Protein AF-A0A2D4J2W5-F1 (afdb_monomer_lite)

pLDDT: mean 88.69, std 12.74, range [52.25, 98.62]

InterPro domains:
  IPR011990 Tetratricopeptide-like helical domain superfamily [G3DSA:1.25.40.10] (3-54)
  IPR011990 Tetratricopeptide-like helical domain superfamily [SSF48452] (9-50)
  IPR019734 Tetratricopeptide repeat [PS50005] (18-51)
  IPR019734 Tetratricopeptide repeat [SM00028] (18-51)
  IPR041312 CHIP, N-terminal tetratricopeptide repeat domain [PF18391] (66-117)

Sequence (124 aa):
RWAVAAGKGARGLGGQSVKAHFVLGQCQREMENYDEAIANLQRAHNLAKEQRLNFGDDIPSALRIAKKKRWNNIEEKRINQENELHAYLTKLIMAEKERELDECQRAQEQENLDENRSRAQLAN

Structure (mmCIF, N/CA/C/O backbone):
data_AF-A0A2D4J2W5-F1
#
_entry.id   AF-A0A2D4J2W5-F1
#
loop_
_atom_site.group_PDB
_atom_site.id
_atom_site.type_symbol
_atom_site.label_atom_id
_atom_site.label_alt_id
_atom_site.label_comp_id
_atom_site.label_asym_id
_atom_site.label_entity_id
_atom_site.label_seq_id
_atom_site.pdbx_PDB_ins_code
_atom_site.Cartn_x
_atom_site.Cartn_y
_atom_site.Cartn_z
_atom_site.occupancy
_atom_site.B_iso_or_equiv
_atom_site.auth_seq_id
_atom_site.auth_comp_id
_atom_site.auth_asym_id
_atom_site.auth_atom_id
_atom_site.pdbx_PDB_model_num
ATOM 1 N N . ARG A 1 1 ? -5.470 6.546 -20.342 1.00 53.16 1 ARG A N 1
ATOM 2 C CA . ARG A 1 1 ? -5.811 5.973 -21.677 1.00 53.16 1 ARG A CA 1
ATOM 3 C C . ARG A 1 1 ? -4.591 5.736 -22.588 1.00 53.16 1 ARG A C 1
ATOM 5 O O . ARG A 1 1 ? -4.664 4.822 -23.396 1.00 53.16 1 ARG A O 1
ATOM 12 N N . TRP A 1 2 ? -3.470 6.456 -22.443 1.00 55.12 2 TRP A N 1
ATOM 13 C CA . TRP A 1 2 ? -2.253 6.233 -23.247 1.00 55.12 2 TRP A CA 1
ATOM 14 C C . TRP A 1 2 ? -1.465 4.964 -22.853 1.00 55.12 2 TRP A C 1
ATOM 16 O O . TRP A 1 2 ? -1.010 4.228 -23.725 1.00 55.12 2 TRP A O 1
ATOM 26 N N . ALA A 1 3 ? -1.398 4.649 -21.555 1.00 57.69 3 ALA A N 1
ATOM 27 C CA . ALA A 1 3 ? -0.648 3.506 -21.028 1.00 57.69 3 ALA A CA 1
ATOM 28 C C . ALA A 1 3 ? -1.151 2.136 -21.537 1.00 57.69 3 ALA A C 1
ATOM 30 O O . ALA A 1 3 ? -0.375 1.252 -21.891 1.00 57.69 3 ALA A O 1
ATOM 31 N N . VAL A 1 4 ? -2.471 1.953 -21.649 1.00 60.44 4 VAL A N 1
ATOM 32 C CA . VAL A 1 4 ? -3.061 0.696 -22.153 1.00 60.44 4 VAL A CA 1
ATOM 33 C C . VAL A 1 4 ? -2.729 0.476 -23.633 1.00 60.44 4 VAL A C 1
ATOM 35 O O . VAL A 1 4 ? -2.401 -0.641 -24.034 1.00 60.44 4 VAL A O 1
ATOM 38 N N . ALA A 1 5 ? -2.794 1.533 -24.447 1.00 60.06 5 ALA A N 1
ATOM 39 C CA . ALA A 1 5 ? -2.484 1.462 -25.873 1.00 60.06 5 ALA A CA 1
ATOM 40 C C . ALA A 1 5 ? -0.987 1.191 -26.107 1.00 60.06 5 ALA A C 1
ATOM 42 O O . ALA A 1 5 ? -0.630 0.296 -26.874 1.00 60.06 5 ALA A O 1
ATOM 43 N N . ALA A 1 6 ? -0.117 1.885 -25.368 1.00 60.16 6 ALA A N 1
ATOM 44 C CA . ALA A 1 6 ? 1.329 1.705 -25.441 1.00 60.16 6 ALA A CA 1
ATOM 45 C C . ALA A 1 6 ? 1.771 0.301 -24.979 1.00 60.16 6 ALA A C 1
ATOM 47 O O . ALA A 1 6 ? 2.588 -0.337 -25.641 1.00 60.16 6 ALA A O 1
ATOM 48 N N . GLY A 1 7 ? 1.172 -0.239 -23.911 1.00 60.47 7 GLY A N 1
ATOM 49 C CA . GLY A 1 7 ? 1.457 -1.594 -23.427 1.00 60.47 7 GLY A CA 1
ATOM 50 C C . GLY A 1 7 ? 0.961 -2.726 -24.343 1.00 60.47 7 GLY A C 1
ATOM 51 O O . GLY A 1 7 ? 1.487 -3.841 -24.291 1.00 60.47 7 GLY A O 1
ATOM 52 N N . LYS A 1 8 ? -0.051 -2.483 -25.189 1.00 60.88 8 LYS A N 1
ATOM 53 C CA . LYS A 1 8 ? -0.460 -3.429 -26.246 1.00 60.88 8 LYS A CA 1
ATOM 54 C C . LYS A 1 8 ? 0.500 -3.379 -27.439 1.00 60.88 8 LYS A C 1
ATOM 56 O O . LYS A 1 8 ? 0.920 -4.434 -27.901 1.00 60.88 8 LYS A O 1
ATOM 61 N N . GLY A 1 9 ? 0.917 -2.182 -27.861 1.00 59.72 9 GLY A N 1
ATOM 62 C CA . GLY A 1 9 ? 1.923 -2.008 -28.916 1.00 59.72 9 GLY A CA 1
ATOM 63 C C . GLY A 1 9 ? 3.290 -2.595 -28.547 1.00 59.72 9 GLY A C 1
ATOM 64 O O . GLY A 1 9 ? 3.902 -3.286 -29.353 1.00 59.72 9 GLY A O 1
ATOM 65 N N . ALA A 1 10 ? 3.735 -2.414 -27.299 1.00 58.88 10 ALA A N 1
ATOM 66 C CA . ALA A 1 10 ? 5.011 -2.938 -26.808 1.00 58.88 10 ALA A CA 1
ATOM 67 C C . ALA A 1 10 ? 5.102 -4.474 -26.859 1.00 58.88 10 ALA A C 1
ATOM 69 O O . ALA A 1 10 ? 6.138 -5.013 -27.238 1.00 58.88 10 ALA A O 1
ATOM 70 N N . ARG A 1 11 ? 4.013 -5.191 -26.545 1.00 59.56 11 ARG A N 1
ATOM 71 C CA . ARG A 1 11 ? 3.966 -6.663 -26.642 1.00 59.56 11 ARG A CA 1
ATOM 72 C C . ARG A 1 11 ? 4.109 -7.180 -28.076 1.00 59.56 11 ARG A C 1
ATOM 74 O O . ARG A 1 11 ? 4.611 -8.282 -28.261 1.00 59.56 11 ARG A O 1
ATOM 81 N N . GLY A 1 12 ? 3.703 -6.388 -29.070 1.00 55.03 12 GLY A N 1
ATOM 82 C CA . GLY A 1 12 ? 3.818 -6.736 -30.489 1.00 55.03 12 GLY A CA 1
ATOM 83 C C . GLY A 1 12 ? 5.210 -6.515 -31.093 1.00 55.03 12 GLY A C 1
ATOM 84 O O . GLY A 1 12 ? 5.494 -7.060 -32.152 1.00 55.03 12 GLY A O 1
ATOM 85 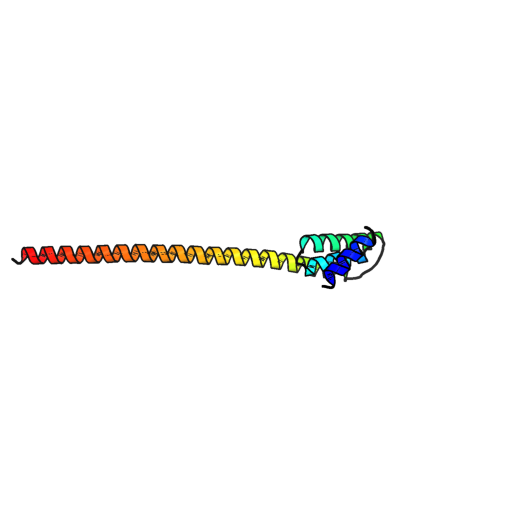N N . LEU A 1 13 ? 6.095 -5.758 -30.432 1.00 56.88 13 LEU A N 1
ATOM 86 C CA . LEU A 1 13 ? 7.403 -5.344 -30.972 1.00 56.88 13 LEU A CA 1
ATOM 87 C C . LEU A 1 13 ? 8.555 -6.334 -30.689 1.00 56.88 13 LEU A C 1
ATOM 89 O O . LEU A 1 13 ? 9.718 -6.018 -30.930 1.00 56.88 13 LEU A O 1
ATOM 93 N N . GLY A 1 14 ? 8.243 -7.544 -30.215 1.00 55.25 14 GLY A N 1
ATOM 94 C CA . GLY A 1 14 ? 9.215 -8.615 -29.978 1.00 55.25 14 GLY A CA 1
ATOM 95 C C . GLY A 1 14 ? 9.843 -8.602 -28.578 1.00 55.25 14 GLY A C 1
ATOM 96 O O . GLY A 1 14 ? 10.084 -7.559 -27.970 1.00 55.25 14 GLY A O 1
ATOM 97 N N . GLY A 1 15 ? 10.134 -9.798 -28.052 1.00 68.31 15 GLY A N 1
ATOM 98 C CA . GLY A 1 15 ? 10.546 -10.018 -26.657 1.00 68.31 15 GLY A CA 1
ATOM 99 C C . GLY A 1 15 ? 11.916 -9.458 -26.243 1.00 68.31 15 GLY A C 1
ATOM 100 O O . GLY A 1 15 ? 12.239 -9.517 -25.055 1.00 68.31 15 GLY A O 1
ATOM 101 N N . GLN A 1 16 ? 12.698 -8.910 -27.180 1.00 75.00 16 GLN A N 1
ATOM 102 C CA . GLN A 1 16 ? 14.060 -8.401 -26.955 1.00 75.00 16 GLN A CA 1
ATOM 103 C C . GLN A 1 16 ? 14.176 -6.866 -27.017 1.00 75.00 16 GLN A C 1
ATOM 105 O O . GLN A 1 16 ? 15.262 -6.325 -26.835 1.00 75.00 16 GLN A O 1
ATOM 110 N N . SER A 1 17 ? 13.090 -6.124 -27.253 1.00 87.38 17 SER A N 1
ATOM 111 C CA . SER A 1 17 ? 13.171 -4.659 -27.325 1.00 87.38 17 SER A CA 1
ATOM 112 C C . SER A 1 17 ? 13.238 -4.020 -25.931 1.00 87.38 17 SER A C 1
ATOM 114 O O . SER A 1 17 ? 12.281 -4.093 -25.158 1.00 87.38 17 SER A O 1
ATOM 116 N N . VAL A 1 18 ? 14.346 -3.332 -25.622 1.00 88.62 18 VAL A N 1
ATOM 117 C CA . VAL A 1 18 ? 14.522 -2.581 -24.360 1.00 88.62 18 VAL A CA 1
ATOM 118 C C . VAL A 1 18 ? 13.408 -1.551 -24.169 1.00 88.62 18 VAL A C 1
ATOM 120 O O . VAL A 1 18 ? 12.796 -1.470 -23.105 1.00 88.62 18 VAL A O 1
ATOM 123 N N . LYS A 1 19 ? 13.105 -0.787 -25.226 1.00 88.75 19 LYS A N 1
ATOM 124 C CA . LYS A 1 19 ? 12.095 0.277 -25.199 1.00 88.75 19 LYS A CA 1
ATOM 125 C C . LYS A 1 19 ? 10.691 -0.281 -24.970 1.00 88.75 19 LYS A C 1
ATOM 127 O O . LYS A 1 19 ? 9.906 0.345 -24.264 1.00 88.75 19 LYS A O 1
ATOM 132 N N . ALA A 1 20 ? 10.384 -1.457 -25.522 1.00 89.50 20 ALA A N 1
ATOM 133 C CA . ALA A 1 20 ? 9.100 -2.113 -25.301 1.00 89.50 20 ALA A CA 1
ATOM 134 C C . ALA A 1 20 ? 8.904 -2.479 -23.822 1.00 89.50 20 ALA A C 1
ATOM 136 O O . ALA A 1 20 ? 7.893 -2.100 -23.231 1.00 89.50 20 ALA A O 1
ATOM 137 N N . HIS A 1 21 ? 9.890 -3.141 -23.207 1.00 90.31 21 HIS A N 1
ATOM 138 C CA . HIS A 1 21 ? 9.838 -3.507 -21.785 1.00 90.31 21 HIS A CA 1
ATOM 139 C C . HIS A 1 21 ? 9.817 -2.283 -20.868 1.00 90.31 21 HIS A C 1
ATOM 141 O O . HIS A 1 21 ? 9.064 -2.258 -19.896 1.00 90.31 21 HIS A O 1
ATOM 147 N N . PHE A 1 22 ? 10.571 -1.233 -21.205 1.00 92.12 22 PHE A N 1
ATOM 148 C CA . PHE A 1 22 ? 10.559 0.017 -20.448 1.00 92.12 22 PHE A CA 1
ATOM 149 C C . PHE A 1 22 ? 9.183 0.692 -20.479 1.00 92.12 22 PHE A C 1
ATOM 151 O O . PHE A 1 22 ? 8.619 1.000 -19.431 1.00 92.12 22 PHE A O 1
ATOM 158 N N . VAL A 1 23 ? 8.603 0.872 -21.670 1.00 91.19 23 VAL A N 1
ATOM 159 C CA . VAL A 1 23 ? 7.274 1.482 -21.819 1.00 91.19 23 VAL A CA 1
ATOM 160 C C . VAL A 1 23 ? 6.208 0.631 -21.133 1.00 91.19 23 VAL A C 1
ATOM 162 O O . VAL A 1 23 ? 5.366 1.178 -20.426 1.00 91.19 23 VAL A O 1
ATOM 165 N N . LEU A 1 24 ? 6.261 -0.696 -21.275 1.00 91.25 24 LEU A N 1
ATOM 166 C CA . LEU A 1 24 ? 5.331 -1.601 -20.601 1.00 91.25 24 LEU A CA 1
ATOM 167 C C . LEU A 1 24 ? 5.418 -1.475 -19.073 1.00 91.25 24 LEU A C 1
ATOM 169 O O . LEU A 1 24 ? 4.381 -1.351 -18.423 1.00 91.25 24 LEU A O 1
ATOM 173 N N . GLY A 1 25 ? 6.632 -1.431 -18.516 1.00 93.00 25 GLY A N 1
ATOM 174 C CA . GLY A 1 25 ? 6.849 -1.233 -17.084 1.00 93.00 25 GLY A CA 1
ATOM 175 C C . GLY A 1 25 ? 6.318 0.114 -16.585 1.00 93.00 25 GLY A C 1
ATOM 176 O O . GLY A 1 25 ? 5.670 0.178 -15.542 1.00 93.00 25 GLY A O 1
ATOM 177 N N . GLN A 1 26 ? 6.491 1.184 -17.365 1.00 92.75 26 GLN A N 1
ATOM 178 C CA . GLN A 1 26 ? 5.918 2.495 -17.039 1.00 92.75 26 GL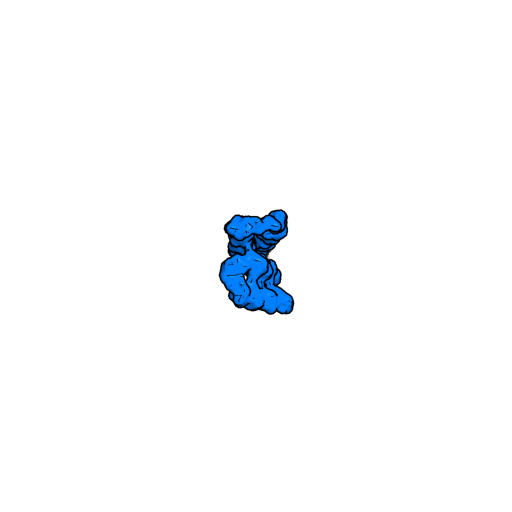N A CA 1
ATOM 179 C C . GLN A 1 26 ? 4.386 2.483 -17.064 1.00 92.75 26 GLN A C 1
ATOM 181 O O . GLN A 1 26 ? 3.756 3.047 -16.171 1.00 92.75 26 GLN A O 1
ATOM 186 N N . CYS A 1 27 ? 3.788 1.785 -18.031 1.00 92.31 27 CYS A N 1
ATOM 187 C CA . CYS A 1 27 ? 2.339 1.627 -18.119 1.00 92.31 27 CYS A CA 1
ATOM 188 C C . CYS A 1 27 ? 1.780 0.834 -16.930 1.00 92.31 27 CYS A C 1
ATOM 190 O O . CYS A 1 27 ? 0.766 1.220 -16.358 1.00 92.31 27 CYS A O 1
ATOM 192 N N . GLN A 1 28 ? 2.441 -0.258 -16.541 1.00 91.50 28 GLN A N 1
ATOM 193 C CA . GLN A 1 28 ? 2.039 -1.076 -15.392 1.00 91.50 28 GLN A CA 1
ATOM 194 C C . GLN A 1 28 ? 2.177 -0.315 -14.073 1.00 91.50 28 GLN A C 1
ATOM 196 O O . GLN A 1 28 ? 1.291 -0.401 -13.231 1.00 91.50 28 GLN A O 1
ATOM 201 N N . ARG A 1 29 ? 3.227 0.502 -13.924 1.00 92.25 29 ARG A N 1
ATOM 202 C CA . ARG A 1 29 ? 3.407 1.384 -12.763 1.00 92.25 29 ARG A CA 1
ATOM 203 C C . ARG A 1 29 ? 2.254 2.380 -12.616 1.00 92.25 29 ARG A C 1
ATOM 205 O O . ARG A 1 29 ? 1.886 2.717 -11.496 1.00 92.25 29 ARG A O 1
ATOM 212 N N . GLU A 1 30 ? 1.710 2.873 -13.726 1.00 91.25 30 GLU A N 1
ATOM 213 C CA . GLU A 1 30 ? 0.543 3.769 -13.729 1.00 91.25 30 GLU A CA 1
ATOM 214 C C . GLU A 1 30 ? -0.781 3.057 -13.489 1.00 91.25 30 GLU A C 1
ATOM 216 O O . GLU A 1 30 ? -1.714 3.674 -12.994 1.00 91.25 30 GLU A O 1
ATOM 221 N N . MET A 1 31 ? -0.853 1.767 -13.807 1.00 91.62 31 MET A N 1
ATOM 222 C CA . MET A 1 31 ? -1.970 0.898 -13.430 1.00 91.62 31 MET A CA 1
ATOM 223 C C . MET A 1 31 ? -1.831 0.356 -12.001 1.00 91.62 31 MET A C 1
ATOM 225 O O . MET A 1 31 ? -2.601 -0.513 -11.622 1.00 91.62 31 MET A O 1
ATOM 229 N N . GLU A 1 32 ? -0.835 0.828 -11.241 1.00 91.81 32 GLU A N 1
ATOM 230 C CA . GLU A 1 32 ? -0.517 0.387 -9.873 1.00 91.81 32 GLU A CA 1
ATOM 231 C C . GLU A 1 32 ? -0.146 -1.101 -9.742 1.00 91.81 32 GLU A C 1
ATOM 233 O O . GLU A 1 32 ? -0.017 -1.639 -8.644 1.00 91.81 32 GLU A O 1
ATOM 238 N N . ASN A 1 33 ? 0.149 -1.748 -10.869 1.00 93.56 33 ASN A N 1
ATOM 239 C CA . ASN A 1 33 ? 0.654 -3.114 -10.947 1.00 93.56 33 ASN A CA 1
ATOM 240 C C . ASN A 1 33 ? 2.175 -3.098 -10.755 1.00 93.56 33 ASN A C 1
ATOM 242 O O . ASN A 1 33 ? 2.959 -3.225 -11.702 1.00 93.56 33 ASN A O 1
ATOM 246 N N . TYR A 1 34 ? 2.603 -2.813 -9.523 1.00 94.12 34 TYR A N 1
ATOM 247 C CA . TYR A 1 34 ? 4.003 -2.511 -9.225 1.00 94.12 34 TYR A CA 1
ATOM 248 C C . TYR A 1 34 ? 4.943 -3.713 -9.374 1.00 94.12 34 TYR A C 1
ATOM 250 O O . TYR A 1 34 ? 6.098 -3.520 -9.754 1.00 94.12 34 TYR A O 1
ATOM 258 N N . ASP A 1 35 ? 4.476 -4.932 -9.102 1.00 93.38 35 ASP A N 1
ATOM 259 C CA . ASP A 1 35 ? 5.293 -6.144 -9.219 1.00 93.38 35 ASP A CA 1
ATOM 260 C C . ASP A 1 35 ? 5.646 -6.432 -10.683 1.00 93.38 35 ASP A C 1
ATOM 262 O O . ASP A 1 35 ? 6.827 -6.564 -11.028 1.00 93.38 35 ASP A O 1
ATOM 266 N N . GLU A 1 36 ? 4.654 -6.421 -11.579 1.00 92.50 36 GLU A N 1
ATOM 267 C CA . GLU A 1 36 ? 4.896 -6.585 -13.011 1.00 92.50 36 GLU A CA 1
ATOM 268 C C . GLU A 1 36 ? 5.693 -5.412 -13.585 1.00 92.50 36 GLU A C 1
ATOM 270 O O . GLU A 1 36 ? 6.563 -5.622 -14.436 1.00 92.50 36 GLU A O 1
ATOM 275 N N . ALA A 1 37 ? 5.449 -4.188 -13.103 1.00 94.19 37 ALA A N 1
ATOM 276 C CA . ALA A 1 37 ? 6.208 -3.015 -13.522 1.00 94.19 37 ALA A CA 1
ATOM 277 C C . ALA A 1 37 ? 7.704 -3.170 -13.222 1.00 94.19 37 ALA A C 1
ATOM 279 O O . ALA A 1 37 ? 8.541 -2.936 -14.096 1.00 94.19 37 ALA A O 1
ATOM 280 N N . ILE A 1 38 ? 8.052 -3.594 -12.003 1.00 95.69 38 ILE A N 1
ATOM 281 C CA . ILE A 1 38 ? 9.444 -3.820 -11.598 1.00 95.69 38 ILE A CA 1
ATOM 282 C C . ILE A 1 38 ? 10.068 -4.934 -12.441 1.00 95.69 38 ILE A C 1
ATOM 284 O O . ILE A 1 38 ? 11.181 -4.748 -12.934 1.00 95.69 38 ILE A O 1
ATOM 288 N N . ALA A 1 39 ? 9.357 -6.043 -12.665 1.00 95.00 39 ALA A N 1
ATOM 289 C CA . ALA A 1 39 ? 9.855 -7.152 -13.477 1.00 95.00 39 ALA A CA 1
ATOM 290 C C . ALA A 1 39 ? 10.168 -6.718 -14.923 1.00 95.00 39 ALA A C 1
ATOM 292 O O . ALA A 1 39 ? 11.237 -7.030 -15.456 1.00 95.00 39 ALA A O 1
ATOM 293 N N . ASN A 1 40 ? 9.279 -5.940 -15.550 1.00 92.88 40 ASN A N 1
ATOM 294 C CA . ASN A 1 40 ? 9.490 -5.440 -16.912 1.00 92.88 40 ASN A CA 1
ATOM 295 C C . ASN A 1 40 ? 10.613 -4.393 -16.982 1.00 92.88 40 ASN A C 1
ATOM 297 O O . ASN A 1 40 ? 11.440 -4.441 -17.893 1.00 92.88 40 ASN A O 1
ATOM 301 N N . LEU A 1 41 ? 10.731 -3.502 -15.993 1.00 94.69 41 LEU A N 1
ATOM 302 C CA . LEU A 1 41 ? 11.842 -2.545 -15.919 1.00 94.69 41 LEU A CA 1
ATOM 303 C C . LEU A 1 41 ? 13.199 -3.233 -15.676 1.00 94.69 41 LEU A C 1
ATOM 305 O O . LEU A 1 41 ? 14.203 -2.839 -16.268 1.00 94.69 41 LEU A O 1
ATOM 309 N N . GLN A 1 42 ? 13.246 -4.289 -14.857 1.00 95.12 42 GLN A N 1
ATOM 310 C CA . GLN A 1 42 ? 14.451 -5.109 -14.669 1.00 95.12 42 GLN A CA 1
ATOM 311 C C . GLN A 1 42 ? 14.847 -5.817 -15.965 1.00 95.12 42 GLN A C 1
ATOM 313 O O . GLN A 1 42 ? 16.024 -5.837 -16.327 1.00 95.12 42 GLN A O 1
ATOM 318 N N . ARG A 1 43 ? 13.866 -6.346 -16.703 1.00 93.38 43 ARG A N 1
ATOM 319 C CA . ARG A 1 43 ? 14.104 -6.959 -18.011 1.00 93.38 43 ARG A CA 1
ATOM 320 C C . ARG A 1 43 ? 14.637 -5.949 -19.026 1.00 93.38 43 ARG A C 1
ATOM 322 O O . ARG A 1 43 ? 15.591 -6.263 -19.730 1.00 93.38 43 ARG A O 1
A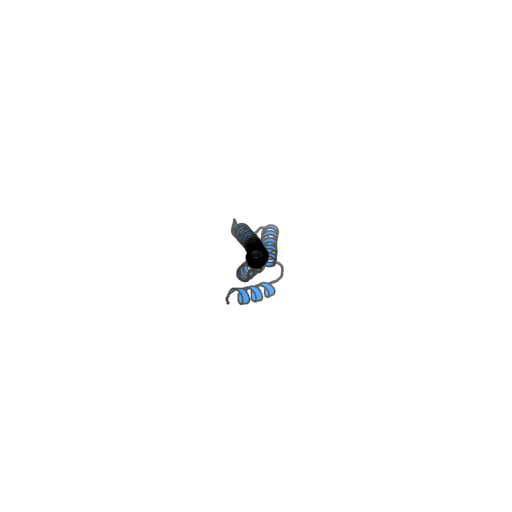TOM 329 N N . ALA A 1 44 ? 14.090 -4.733 -19.055 1.00 93.44 44 ALA A N 1
ATOM 330 C CA . ALA A 1 44 ? 14.603 -3.645 -19.889 1.00 93.44 44 ALA A CA 1
ATOM 331 C C . ALA A 1 44 ? 16.065 -3.306 -19.551 1.00 93.44 44 ALA A C 1
ATOM 333 O O . ALA A 1 44 ? 16.890 -3.169 -20.449 1.00 93.44 44 ALA A O 1
ATOM 334 N N . HIS A 1 45 ? 16.403 -3.231 -18.262 1.00 94.12 45 HIS A N 1
ATOM 335 C CA . HIS A 1 45 ? 17.768 -2.972 -17.804 1.00 94.12 45 HIS A CA 1
ATOM 336 C C . HIS A 1 45 ? 18.754 -4.076 -18.219 1.00 94.12 45 HIS A C 1
ATOM 338 O O . HIS A 1 45 ? 19.862 -3.780 -18.664 1.00 94.12 45 HIS A O 1
ATOM 344 N N . ASN A 1 46 ? 18.361 -5.346 -18.100 1.00 92.62 46 ASN A N 1
ATOM 345 C CA . ASN A 1 46 ? 19.216 -6.468 -18.487 1.00 92.62 46 ASN A CA 1
ATOM 346 C C . ASN A 1 46 ? 19.435 -6.504 -20.005 1.00 92.62 46 ASN A C 1
ATOM 348 O O . ASN A 1 46 ? 20.578 -6.568 -20.449 1.00 92.62 46 ASN A O 1
ATOM 352 N N . LEU A 1 47 ? 18.368 -6.330 -20.793 1.00 92.62 47 LEU A N 1
ATOM 353 C CA . LEU A 1 47 ? 18.459 -6.234 -22.252 1.00 92.62 47 LEU A CA 1
ATOM 354 C C . LEU A 1 47 ? 19.324 -5.047 -22.701 1.00 92.62 47 LEU A C 1
ATOM 356 O O . LEU A 1 47 ? 20.075 -5.168 -23.664 1.00 92.62 47 LEU A O 1
ATOM 360 N N . ALA A 1 48 ? 19.267 -3.910 -21.996 1.00 92.62 48 ALA A N 1
ATOM 361 C CA . ALA A 1 48 ? 20.126 -2.763 -22.283 1.00 92.62 48 ALA A CA 1
ATOM 362 C C . ALA A 1 48 ? 21.610 -3.110 -22.109 1.00 92.62 48 ALA A C 1
ATOM 364 O O . ALA A 1 48 ? 22.426 -2.766 -22.962 1.00 92.62 48 ALA A O 1
ATOM 365 N N . LYS A 1 49 ? 21.953 -3.841 -21.041 1.00 92.00 49 LYS A N 1
ATOM 366 C CA . LYS A 1 49 ? 23.321 -4.322 -20.807 1.00 92.00 49 LYS A CA 1
ATOM 367 C C . LYS A 1 49 ? 23.766 -5.330 -21.864 1.00 92.00 49 LYS A C 1
ATOM 369 O O . LYS A 1 49 ? 24.868 -5.199 -22.387 1.00 92.00 49 LYS A O 1
ATOM 374 N N . GLU A 1 50 ? 22.913 -6.296 -22.199 1.00 92.88 50 GLU A N 1
ATOM 375 C CA . GLU A 1 50 ? 23.189 -7.318 -23.219 1.00 92.88 50 GLU A CA 1
ATOM 376 C C . GLU A 1 50 ? 23.433 -6.693 -24.599 1.00 92.88 50 GLU A C 1
ATOM 378 O O . GLU A 1 50 ? 24.389 -7.047 -25.286 1.00 92.88 50 GLU A O 1
ATOM 383 N N . GLN A 1 51 ? 22.623 -5.699 -24.970 1.00 91.81 51 GLN A N 1
ATOM 384 C CA . GLN A 1 51 ? 22.735 -4.968 -26.237 1.00 91.81 51 GLN A CA 1
ATOM 385 C C . GLN A 1 51 ? 23.791 -3.854 -26.202 1.00 91.81 51 GLN A C 1
ATOM 387 O O . GLN A 1 51 ? 23.979 -3.162 -27.201 1.00 91.81 51 GLN A O 1
ATOM 392 N N . ARG A 1 52 ? 24.489 -3.674 -25.069 1.00 92.31 52 ARG A N 1
ATOM 393 C CA . ARG A 1 52 ? 25.497 -2.622 -24.840 1.00 92.31 52 ARG A CA 1
ATOM 394 C C . ARG A 1 52 ? 24.966 -1.207 -25.102 1.00 92.31 52 ARG A C 1
ATOM 396 O O . ARG A 1 52 ? 25.696 -0.329 -25.557 1.00 92.31 52 ARG A O 1
ATOM 403 N N . LEU A 1 53 ? 23.690 -0.987 -24.797 1.00 91.94 53 LEU A N 1
ATOM 404 C CA . LEU A 1 53 ? 23.026 0.307 -24.886 1.00 91.94 53 LEU A CA 1
ATOM 405 C C . LEU A 1 53 ? 23.168 1.054 -23.557 1.00 91.94 53 LEU A C 1
ATOM 407 O O . LEU A 1 53 ? 22.921 0.495 -22.487 1.00 91.94 53 LEU A O 1
ATOM 411 N N . ASN A 1 54 ? 23.536 2.333 -23.621 1.00 91.06 54 ASN A N 1
ATOM 412 C CA . ASN A 1 54 ? 23.659 3.184 -22.443 1.00 91.06 54 ASN A CA 1
ATOM 413 C C . ASN A 1 54 ? 22.450 4.122 -22.331 1.00 91.06 54 ASN A C 1
ATOM 415 O O . ASN A 1 54 ? 22.272 5.003 -23.168 1.00 91.06 54 ASN A O 1
ATOM 419 N N . PHE A 1 55 ? 21.651 3.942 -21.279 1.00 90.69 55 PHE A N 1
ATOM 420 C CA . PHE A 1 55 ? 20.500 4.794 -20.948 1.00 90.69 55 PHE A CA 1
ATOM 421 C C . PHE A 1 55 ? 20.736 5.632 -19.683 1.00 90.69 55 PHE A C 1
ATOM 423 O O . PHE A 1 55 ? 19.784 6.125 -19.083 1.00 90.69 55 PHE A O 1
ATOM 430 N N . GLY A 1 56 ? 21.991 5.747 -19.229 1.00 92.44 56 GLY A N 1
ATOM 431 C CA . GLY A 1 56 ? 22.330 6.477 -18.010 1.00 92.44 56 GLY A CA 1
ATOM 432 C C . GLY A 1 56 ? 21.481 6.030 -16.815 1.00 92.44 56 GLY A C 1
ATOM 433 O O . GLY A 1 56 ? 21.438 4.846 -16.478 1.00 92.44 56 GLY A O 1
ATOM 434 N N . ASP A 1 57 ? 20.785 6.985 -16.195 1.00 93.69 57 ASP A N 1
ATOM 435 C CA . ASP A 1 57 ? 19.935 6.755 -15.021 1.00 93.69 57 ASP A CA 1
ATOM 436 C C . ASP A 1 57 ? 18.435 6.608 -15.358 1.00 93.69 57 ASP A C 1
ATOM 438 O O . ASP A 1 57 ? 17.618 6.488 -14.449 1.00 93.69 57 ASP A O 1
ATOM 442 N N . ASP A 1 58 ? 18.030 6.539 -16.629 1.00 92.75 58 ASP A N 1
ATOM 443 C CA . ASP A 1 58 ? 16.603 6.468 -16.994 1.00 92.75 58 ASP A CA 1
ATOM 444 C C . ASP A 1 58 ? 15.929 5.185 -16.480 1.00 92.75 58 ASP A C 1
ATOM 446 O O . ASP A 1 58 ? 14.877 5.218 -15.837 1.00 92.75 58 ASP A O 1
ATOM 450 N N . ILE A 1 59 ? 16.552 4.026 -16.722 1.00 92.56 59 ILE A N 1
ATOM 451 C CA . ILE A 1 59 ? 16.010 2.734 -16.274 1.00 92.56 59 ILE A CA 1
ATOM 452 C C . ILE A 1 59 ? 16.181 2.553 -14.754 1.00 92.56 59 ILE A C 1
ATOM 454 O O . ILE A 1 59 ? 15.211 2.172 -14.086 1.00 92.56 59 ILE A O 1
ATOM 458 N N . PRO A 1 60 ? 17.359 2.838 -14.158 1.00 95.31 60 PRO A N 1
ATOM 459 C CA . PRO A 1 60 ? 17.525 2.735 -12.712 1.00 95.31 60 PRO A CA 1
ATOM 460 C C . PRO A 1 60 ? 16.636 3.706 -11.916 1.00 95.31 60 PRO A C 1
ATOM 462 O O . PRO A 1 60 ? 16.081 3.300 -10.892 1.00 95.31 60 PRO A O 1
ATOM 465 N N . SER A 1 61 ? 16.435 4.949 -12.369 1.00 96.06 61 SER A N 1
ATOM 466 C CA . SER A 1 61 ? 15.523 5.895 -11.707 1.00 96.06 61 SER A CA 1
ATOM 467 C C . SER A 1 61 ? 14.072 5.412 -11.741 1.00 96.06 61 SER A C 1
ATOM 469 O O . SER A 1 61 ? 13.410 5.405 -10.698 1.00 96.06 61 SER A O 1
ATOM 471 N N . ALA A 1 62 ? 13.600 4.899 -12.884 1.00 94.62 62 ALA A N 1
ATOM 472 C CA . ALA A 1 62 ? 12.275 4.295 -13.003 1.00 94.62 62 ALA A CA 1
ATOM 473 C C . ALA A 1 62 ? 12.096 3.106 -12.039 1.00 94.62 62 ALA A C 1
ATOM 475 O O . ALA A 1 62 ? 11.062 2.998 -11.374 1.00 94.62 62 ALA A O 1
ATOM 476 N N . LEU A 1 63 ? 13.123 2.260 -11.884 1.00 95.56 63 LEU A N 1
ATOM 477 C CA . LEU A 1 63 ? 13.124 1.158 -10.914 1.00 95.56 63 LEU A CA 1
ATOM 478 C C . LEU A 1 63 ? 13.028 1.643 -9.465 1.00 95.56 63 LEU A C 1
ATOM 480 O O . LEU A 1 63 ? 12.258 1.077 -8.686 1.00 95.56 63 LEU A O 1
ATOM 484 N N . ARG A 1 64 ? 13.784 2.682 -9.084 1.00 97.25 64 ARG A N 1
ATOM 485 C CA . ARG A 1 64 ? 13.718 3.257 -7.727 1.00 97.25 64 ARG A CA 1
ATOM 486 C C . ARG A 1 64 ? 12.320 3.791 -7.427 1.00 97.25 64 ARG A C 1
ATOM 488 O O . ARG A 1 64 ? 11.769 3.501 -6.366 1.00 97.25 64 ARG A O 1
ATOM 495 N N . ILE A 1 65 ? 11.722 4.509 -8.377 1.00 96.00 65 ILE A N 1
ATOM 496 C CA . ILE A 1 65 ? 10.366 5.052 -8.241 1.00 96.00 65 ILE A CA 1
ATOM 497 C C . ILE A 1 65 ? 9.338 3.921 -8.109 1.00 96.00 65 ILE A C 1
ATOM 499 O O . ILE A 1 65 ? 8.493 3.976 -7.217 1.00 96.00 65 ILE A O 1
ATOM 503 N N . ALA A 1 66 ? 9.410 2.888 -8.956 1.00 95.75 66 ALA A N 1
ATOM 504 C CA . ALA A 1 66 ? 8.488 1.754 -8.904 1.00 95.75 66 ALA A CA 1
ATOM 505 C C . ALA A 1 66 ? 8.586 0.992 -7.570 1.00 95.75 66 ALA A C 1
ATOM 507 O O . ALA A 1 66 ? 7.563 0.722 -6.942 1.00 95.75 66 ALA A O 1
ATOM 508 N N . LYS A 1 67 ? 9.806 0.732 -7.079 1.00 96.38 67 LYS A N 1
ATOM 509 C CA . LYS A 1 67 ? 10.035 0.107 -5.765 1.00 96.38 67 LYS A CA 1
ATOM 510 C C . LYS A 1 67 ? 9.497 0.953 -4.612 1.00 96.38 67 LYS A C 1
ATOM 512 O O . LYS A 1 67 ? 8.850 0.409 -3.722 1.00 96.38 67 LYS A O 1
ATOM 517 N N . LYS A 1 68 ? 9.719 2.273 -4.641 1.00 97.62 68 LYS A N 1
ATOM 518 C CA . LYS A 1 68 ? 9.189 3.193 -3.623 1.00 97.62 68 LYS A CA 1
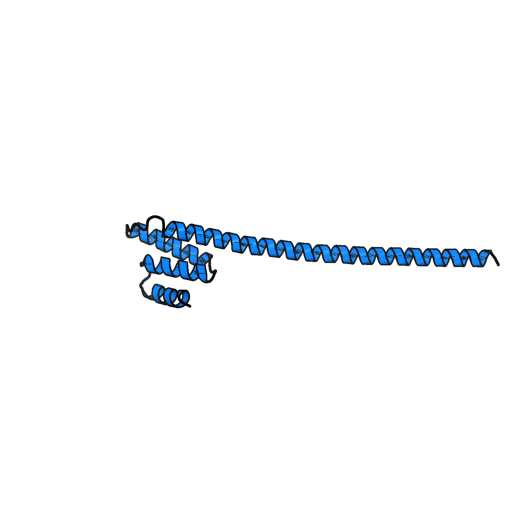ATOM 519 C C . LYS A 1 68 ? 7.660 3.184 -3.608 1.00 97.62 68 LYS A C 1
ATOM 521 O O . LYS A 1 68 ? 7.067 3.077 -2.543 1.00 97.62 68 LYS A O 1
ATOM 526 N N . LYS A 1 69 ? 7.015 3.241 -4.779 1.00 95.75 69 LYS A N 1
ATOM 527 C CA . LYS A 1 69 ? 5.550 3.164 -4.871 1.00 95.75 69 LYS A CA 1
ATOM 528 C C . LYS A 1 69 ? 4.997 1.831 -4.364 1.00 95.75 69 LYS A C 1
ATOM 530 O O . LYS A 1 69 ? 4.020 1.838 -3.624 1.00 95.75 69 LYS A O 1
ATOM 535 N N . ARG A 1 70 ? 5.646 0.712 -4.703 1.00 96.38 70 ARG A N 1
ATOM 536 C CA . ARG A 1 70 ? 5.288 -0.616 -4.186 1.00 96.38 70 ARG A CA 1
ATOM 537 C C . ARG A 1 70 ? 5.319 -0.656 -2.662 1.00 96.38 70 ARG A C 1
ATOM 539 O O . ARG A 1 70 ? 4.363 -1.112 -2.049 1.00 96.38 70 ARG A O 1
ATOM 546 N N . TRP A 1 71 ? 6.415 -0.176 -2.072 1.00 96.88 71 TRP A N 1
ATOM 547 C CA . TRP A 1 71 ? 6.557 -0.100 -0.620 1.00 96.88 71 TRP A CA 1
ATOM 548 C C . TRP A 1 71 ? 5.443 0.740 -0.004 1.00 96.88 71 TRP A C 1
ATOM 550 O O . TRP A 1 71 ? 4.741 0.253 0.870 1.00 96.88 71 TRP A O 1
ATOM 560 N N . ASN A 1 72 ? 5.226 1.952 -0.519 1.00 96.62 72 ASN A N 1
ATOM 561 C CA . ASN A 1 72 ? 4.182 2.839 -0.016 1.00 96.62 72 ASN A CA 1
ATOM 562 C C . ASN A 1 72 ? 2.789 2.195 -0.085 1.00 96.62 72 ASN A C 1
ATOM 564 O O . ASN A 1 72 ? 2.032 2.329 0.863 1.00 96.62 72 ASN A O 1
ATOM 568 N N . ASN A 1 73 ? 2.462 1.465 -1.158 1.00 95.19 73 ASN A N 1
ATOM 569 C CA . ASN A 1 73 ? 1.170 0.785 -1.281 1.00 95.19 73 ASN A CA 1
ATOM 570 C C . ASN A 1 73 ? 0.985 -0.337 -0.248 1.00 95.19 73 ASN A C 1
ATOM 572 O O . ASN A 1 73 ? -0.103 -0.504 0.296 1.00 95.19 73 ASN A O 1
ATOM 576 N N . ILE A 1 74 ? 2.037 -1.119 0.009 1.00 95.69 74 ILE A N 1
ATOM 577 C CA . ILE A 1 74 ? 2.012 -2.167 1.039 1.00 95.69 74 ILE A CA 1
ATOM 578 C C . ILE A 1 74 ? 1.898 -1.531 2.426 1.00 95.69 74 ILE A C 1
ATOM 580 O O . ILE A 1 74 ? 1.106 -1.985 3.246 1.00 95.69 74 ILE A O 1
ATOM 584 N N . GLU A 1 75 ? 2.657 -0.466 2.668 1.00 97.88 75 GLU A N 1
ATOM 585 C CA . GLU A 1 75 ? 2.688 0.221 3.954 1.00 97.88 75 GLU A CA 1
ATOM 586 C C . GLU A 1 75 ? 1.360 0.915 4.267 1.00 97.88 75 GLU A C 1
ATOM 588 O O . GLU A 1 75 ? 0.854 0.806 5.377 1.00 97.88 75 GLU A O 1
ATOM 593 N N . GLU A 1 76 ? 0.737 1.552 3.278 1.00 97.06 76 GLU A N 1
ATOM 594 C CA . GLU A 1 76 ? -0.589 2.154 3.418 1.00 97.06 76 GLU A CA 1
ATOM 595 C C . GLU A 1 76 ? -1.651 1.103 3.766 1.00 97.06 76 GLU A C 1
ATOM 597 O O . GLU A 1 76 ? -2.442 1.303 4.687 1.00 97.06 76 GLU A O 1
ATOM 602 N N . LYS A 1 77 ? -1.623 -0.063 3.104 1.00 96.81 77 LYS A N 1
ATOM 603 C CA . LYS A 1 77 ? -2.504 -1.192 3.446 1.00 96.81 77 LYS A CA 1
ATOM 604 C C . LYS A 1 77 ? -2.266 -1.691 4.869 1.00 96.81 77 LYS A C 1
ATOM 606 O O . LYS A 1 77 ? -3.232 -1.950 5.581 1.00 96.81 77 LYS A O 1
ATOM 611 N N . ARG A 1 78 ? -1.003 -1.808 5.284 1.00 98.19 78 ARG A N 1
ATOM 612 C CA . ARG A 1 78 ? -0.624 -2.238 6.636 1.00 98.19 78 ARG A CA 1
ATOM 613 C C . ARG A 1 78 ? -1.168 -1.274 7.692 1.00 98.19 78 ARG A C 1
ATOM 615 O O . ARG A 1 78 ? -1.812 -1.717 8.637 1.00 98.19 78 ARG A O 1
ATOM 622 N N . ILE A 1 79 ? -0.955 0.029 7.502 1.00 98.12 79 ILE A N 1
ATOM 623 C CA . ILE A 1 79 ? -1.454 1.080 8.400 1.00 98.12 79 ILE A CA 1
ATOM 624 C C . ILE A 1 79 ? -2.984 1.062 8.449 1.00 98.12 79 ILE A C 1
ATOM 626 O O . ILE A 1 79 ? -3.565 1.169 9.524 1.00 98.12 79 ILE A O 1
ATOM 630 N N . ASN A 1 80 ? -3.653 0.892 7.307 1.00 98.31 80 ASN A N 1
ATOM 631 C CA . ASN A 1 80 ? -5.111 0.844 7.274 1.00 98.31 80 ASN A CA 1
ATOM 632 C C . ASN A 1 80 ? -5.665 -0.359 8.055 1.00 98.31 80 ASN A C 1
ATOM 634 O O . ASN A 1 80 ? -6.575 -0.192 8.859 1.00 98.31 80 ASN A O 1
ATOM 638 N N . GLN A 1 81 ? -5.073 -1.545 7.883 1.00 98.31 81 GLN A N 1
ATOM 639 C CA . GLN A 1 81 ? -5.441 -2.740 8.653 1.00 98.31 81 GLN A CA 1
ATOM 640 C C . GLN A 1 81 ? -5.223 -2.548 10.160 1.00 98.31 81 GLN A C 1
ATOM 642 O O . GLN A 1 81 ? -6.057 -2.955 10.966 1.00 98.31 81 GLN A O 1
ATOM 647 N N . GLU A 1 82 ? -4.116 -1.910 10.543 1.00 98.31 82 GLU A N 1
ATOM 648 C CA . GLU A 1 82 ? -3.811 -1.584 11.939 1.00 98.31 82 GLU A CA 1
ATOM 649 C C . GLU A 1 82 ? -4.850 -0.619 12.533 1.00 98.31 82 GLU A C 1
ATOM 651 O O . GLU A 1 82 ? -5.387 -0.872 13.612 1.00 98.31 82 GLU A O 1
ATOM 656 N N . ASN A 1 83 ? -5.200 0.439 11.799 1.00 98.44 83 ASN A N 1
ATOM 657 C CA . ASN A 1 83 ? -6.204 1.418 12.215 1.00 98.44 83 ASN A CA 1
ATOM 658 C C . ASN A 1 83 ? -7.601 0.796 12.349 1.00 98.44 83 ASN A C 1
ATOM 660 O O . ASN A 1 83 ? -8.297 1.054 13.334 1.00 98.44 83 ASN A O 1
ATOM 664 N N . GLU A 1 84 ? -8.010 -0.030 11.383 1.00 98.56 84 GLU A N 1
ATOM 665 C CA . GLU A 1 84 ? -9.291 -0.745 11.412 1.00 98.56 84 GLU A CA 1
ATOM 666 C C . GLU A 1 84 ? -9.383 -1.665 12.633 1.00 98.56 84 GLU A C 1
ATOM 668 O O . GLU A 1 84 ? -10.379 -1.637 13.363 1.00 98.56 84 GLU A O 1
ATOM 673 N N . LEU A 1 85 ? -8.323 -2.432 12.902 1.00 98.50 85 LEU A N 1
ATOM 674 C CA . LEU A 1 85 ? -8.258 -3.313 14.063 1.00 98.50 85 LEU A CA 1
ATOM 675 C C . LEU A 1 85 ? -8.301 -2.522 15.376 1.00 98.50 85 LEU A C 1
ATOM 677 O O . LEU A 1 85 ? -9.054 -2.876 16.284 1.00 98.50 85 LEU A O 1
ATOM 681 N N . HIS A 1 86 ? -7.532 -1.437 15.476 1.00 98.50 86 HIS A N 1
ATOM 682 C CA . HIS A 1 86 ? -7.507 -0.589 16.665 1.00 98.50 86 HIS A CA 1
ATOM 683 C C . HIS A 1 86 ? -8.886 0.021 16.961 1.00 98.50 86 HIS A C 1
ATOM 685 O O . HIS A 1 86 ? -9.358 -0.010 18.103 1.00 98.50 86 HIS A O 1
ATOM 691 N N . ALA A 1 87 ? -9.558 0.553 15.937 1.00 98.56 87 ALA A N 1
ATOM 692 C CA . ALA A 1 87 ? -10.902 1.109 16.068 1.00 98.56 87 ALA A CA 1
ATOM 693 C C . ALA A 1 87 ? -11.915 0.041 16.506 1.00 98.56 87 ALA A C 1
ATOM 695 O O . ALA A 1 87 ? -12.739 0.290 17.390 1.00 98.56 87 ALA A O 1
ATOM 696 N N . TYR A 1 88 ? -11.824 -1.162 15.935 1.00 98.62 88 TYR A N 1
ATOM 697 C CA . TYR A 1 88 ? -12.684 -2.283 16.301 1.00 98.62 88 TYR A CA 1
ATOM 698 C C . TYR A 1 88 ? -12.499 -2.706 17.763 1.00 98.62 88 TYR A C 1
ATOM 700 O O . TYR A 1 88 ? -13.479 -2.807 18.503 1.00 98.62 88 TYR A O 1
ATOM 708 N N . LEU A 1 89 ? -11.254 -2.886 18.207 1.00 98.56 89 LEU A N 1
ATOM 709 C CA . LEU A 1 89 ? -10.947 -3.259 19.590 1.00 98.56 89 LEU A CA 1
ATOM 710 C C . LEU A 1 89 ? -11.393 -2.188 20.582 1.00 98.56 89 LEU A C 1
ATOM 712 O O . LEU A 1 89 ? -12.011 -2.508 21.593 1.00 98.56 89 LEU A O 1
ATOM 716 N N . THR A 1 90 ? -11.146 -0.916 20.268 1.00 98.56 90 THR A N 1
ATOM 717 C CA . THR A 1 90 ? -11.575 0.204 21.115 1.00 98.56 90 THR A CA 1
ATOM 718 C C . THR A 1 90 ? -13.092 0.197 21.288 1.00 98.56 90 THR A C 1
ATOM 720 O O . THR A 1 90 ? -13.587 0.321 22.407 1.00 98.56 90 THR A O 1
ATOM 723 N N . LYS A 1 91 ? -13.841 -0.024 20.200 1.00 98.56 91 LYS A N 1
ATOM 724 C CA . LYS A 1 91 ? -15.301 -0.139 20.254 1.00 98.56 91 LYS A CA 1
ATOM 725 C C . LYS A 1 91 ? -15.754 -1.295 21.150 1.00 98.56 91 LYS A C 1
ATOM 727 O O . LYS A 1 91 ? -16.681 -1.110 21.932 1.00 98.56 91 LYS A O 1
ATOM 732 N N . LEU A 1 92 ? -15.121 -2.466 21.048 1.00 98.56 92 LEU A N 1
ATOM 733 C CA . LEU A 1 92 ? -15.458 -3.620 21.889 1.00 98.56 92 LEU A CA 1
ATOM 734 C C . LEU A 1 92 ? -15.193 -3.347 23.371 1.00 98.56 92 LEU A C 1
ATOM 736 O O . LEU A 1 92 ? -16.065 -3.607 24.193 1.00 98.56 92 LEU A O 1
ATOM 740 N N . ILE A 1 93 ? -14.028 -2.783 23.695 1.00 98.38 93 ILE A N 1
ATOM 741 C CA . ILE A 1 93 ? -13.639 -2.463 25.074 1.00 98.38 93 ILE A CA 1
ATOM 742 C C . ILE A 1 93 ? -14.599 -1.439 25.678 1.00 98.38 93 ILE A C 1
ATOM 744 O O . ILE A 1 93 ? -15.059 -1.614 26.802 1.00 98.38 93 ILE A O 1
ATOM 748 N N . MET A 1 94 ? -14.929 -0.378 24.937 1.00 98.44 94 MET A N 1
ATOM 749 C CA . MET A 1 94 ? -15.874 0.632 25.413 1.00 98.44 94 MET A CA 1
ATOM 750 C C . MET A 1 94 ? -17.270 0.049 25.629 1.00 98.44 94 MET A C 1
ATOM 752 O O . MET A 1 94 ? -17.886 0.336 26.649 1.00 98.44 94 MET A O 1
ATOM 756 N N . ALA A 1 95 ? -17.741 -0.793 24.708 1.00 98.12 95 ALA A N 1
ATOM 757 C CA . ALA A 1 95 ? -19.046 -1.428 24.830 1.00 98.12 95 ALA A CA 1
ATOM 758 C C . ALA A 1 95 ? -19.113 -2.410 26.011 1.00 98.12 95 ALA A C 1
ATOM 760 O O . ALA A 1 95 ? -20.153 -2.503 26.652 1.00 98.12 95 ALA A O 1
ATOM 761 N N . GLU A 1 96 ? -18.037 -3.152 26.293 1.00 98.31 96 GLU A N 1
ATOM 762 C CA . GLU A 1 96 ? -17.969 -4.023 27.476 1.00 98.31 96 GLU A CA 1
ATOM 763 C C . GLU A 1 96 ? -17.956 -3.207 28.762 1.00 98.31 96 GLU A C 1
ATOM 765 O O . GLU A 1 96 ? -18.766 -3.440 29.650 1.00 98.31 96 GLU A O 1
ATOM 770 N N . LYS A 1 97 ? -17.113 -2.173 28.818 1.00 97.88 97 LYS A N 1
ATOM 771 C CA . LYS A 1 97 ? -17.062 -1.261 29.959 1.00 97.88 97 LYS A CA 1
ATOM 772 C C . LYS A 1 97 ? -18.436 -0.661 30.271 1.00 97.88 97 LYS A C 1
ATOM 774 O O . LYS A 1 97 ? -18.794 -0.540 31.435 1.00 97.88 97 LYS A O 1
ATOM 779 N N . GLU A 1 98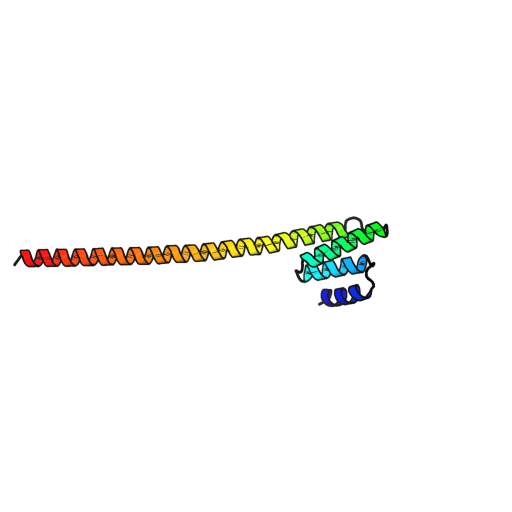 ? -19.178 -0.231 29.253 1.00 97.75 98 GLU A N 1
ATOM 780 C CA . GLU A 1 98 ? -20.511 0.353 29.439 1.00 97.75 98 GLU A CA 1
ATOM 781 C C . GLU A 1 98 ? -21.508 -0.676 29.989 1.00 97.75 98 GLU A C 1
ATOM 783 O O . GLU A 1 98 ? -22.229 -0.369 30.933 1.00 97.75 98 GLU A O 1
ATOM 788 N N . ARG A 1 99 ? -21.470 -1.926 29.502 1.00 97.44 99 ARG A N 1
ATOM 789 C CA . ARG A 1 99 ? -22.280 -3.020 30.067 1.00 97.44 99 ARG A CA 1
ATOM 790 C C . ARG A 1 99 ? -21.954 -3.289 31.532 1.00 97.44 99 ARG A C 1
ATOM 792 O O . ARG A 1 99 ? -22.869 -3.346 32.346 1.00 97.44 99 ARG A O 1
ATOM 799 N N . GLU A 1 100 ? -20.673 -3.420 31.868 1.00 96.75 100 GLU A N 1
ATOM 800 C CA . GLU A 1 100 ? -20.236 -3.671 33.247 1.00 96.75 100 GLU A CA 1
ATOM 801 C C . GLU A 1 100 ? -20.656 -2.532 34.189 1.00 96.75 100 GLU A C 1
ATOM 803 O O . GLU A 1 100 ? -21.117 -2.780 35.307 1.00 96.75 100 GLU A O 1
ATOM 808 N N . LEU A 1 101 ? -20.539 -1.276 33.741 1.00 96.69 101 LEU A N 1
ATOM 809 C CA . LEU A 1 101 ? -20.981 -0.113 34.513 1.00 96.69 101 LEU A CA 1
ATOM 810 C C . LEU A 1 101 ? -22.496 -0.116 34.735 1.00 96.69 101 LEU A C 1
ATOM 812 O O . LEU A 1 101 ? -22.930 0.100 35.866 1.00 96.69 101 LEU A O 1
ATOM 816 N N . ASP A 1 102 ? -23.286 -0.393 33.700 1.00 96.44 102 ASP A N 1
ATOM 817 C CA . ASP A 1 102 ? -24.745 -0.471 33.802 1.00 96.44 102 ASP A CA 1
ATOM 818 C C . ASP A 1 102 ? -25.205 -1.610 34.725 1.00 96.44 102 ASP A C 1
ATOM 820 O O . ASP A 1 102 ? -26.223 -1.490 35.411 1.00 96.44 102 ASP A O 1
ATOM 824 N N . GLU A 1 103 ? -24.490 -2.736 34.734 1.00 96.19 103 GLU A N 1
ATOM 825 C CA . GLU A 1 103 ? -24.756 -3.858 35.639 1.00 96.19 103 GLU A CA 1
ATOM 826 C C . GLU A 1 103 ? -24.434 -3.492 37.092 1.00 96.19 103 GLU A C 1
ATOM 828 O O . GLU A 1 103 ? -25.259 -3.723 37.979 1.00 96.19 103 GLU A O 1
ATOM 833 N N . CYS A 1 104 ? -23.287 -2.850 37.337 1.00 94.12 104 CYS A N 1
ATOM 834 C CA . CYS A 1 104 ? -22.906 -2.380 38.670 1.00 94.12 104 CYS A CA 1
ATOM 835 C C . CYS A 1 104 ? -23.888 -1.330 39.207 1.00 94.12 104 CYS A C 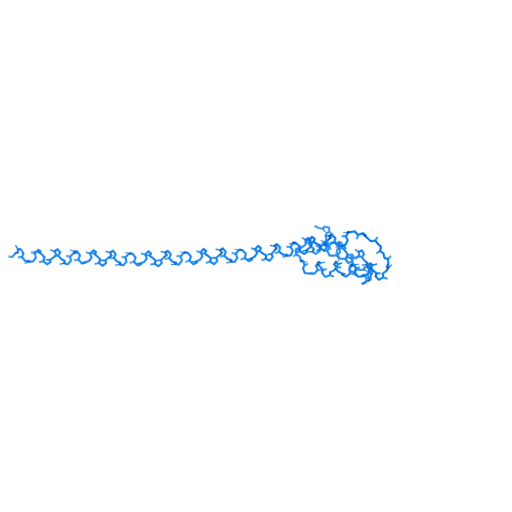1
ATOM 837 O O . CYS A 1 104 ? -24.283 -1.395 40.370 1.00 94.12 104 CYS A O 1
ATOM 839 N N . GLN A 1 105 ? -24.313 -0.383 38.366 1.00 94.25 105 GLN A N 1
ATOM 840 C CA . GLN A 1 105 ? -25.291 0.641 38.740 1.00 94.25 105 GLN A CA 1
ATOM 841 C C . GLN A 1 105 ? -26.634 0.017 39.118 1.00 94.25 105 GLN A C 1
ATOM 843 O O . GLN A 1 105 ? -27.170 0.320 40.182 1.00 94.25 105 GLN A O 1
ATOM 848 N N . ARG A 1 106 ? -27.140 -0.922 38.309 1.00 94.25 106 ARG A N 1
ATOM 849 C CA . ARG A 1 106 ? -28.389 -1.635 38.610 1.00 94.25 106 ARG A CA 1
ATOM 850 C C . ARG A 1 106 ? -28.304 -2.458 39.893 1.00 94.25 106 ARG A C 1
ATOM 852 O O . ARG A 1 106 ? -29.255 -2.461 40.672 1.00 94.25 106 ARG A O 1
ATOM 859 N N . ALA A 1 107 ? -27.180 -3.132 40.135 1.00 93.19 107 ALA A N 1
ATOM 860 C CA . ALA A 1 107 ? -26.963 -3.871 41.377 1.00 93.19 107 ALA A CA 1
ATOM 861 C C . ALA A 1 107 ? -26.970 -2.936 42.599 1.00 93.19 107 ALA A C 1
ATOM 863 O O . ALA A 1 107 ? -27.641 -3.224 43.589 1.00 93.19 107 ALA A O 1
ATOM 864 N N . GLN A 1 108 ? -26.299 -1.784 42.499 1.00 91.88 108 GLN A N 1
ATOM 865 C CA . GLN A 1 108 ? -26.254 -0.775 43.558 1.00 91.88 108 GLN A CA 1
ATOM 866 C C . GLN A 1 108 ? -27.637 -0.165 43.838 1.00 91.88 108 GLN A C 1
ATOM 868 O O . GLN A 1 108 ? -27.998 0.068 44.992 1.00 91.88 108 GLN A O 1
ATOM 873 N N . GLU A 1 109 ? -28.424 0.121 42.800 1.00 91.00 109 GLU A N 1
ATOM 874 C CA . GLU A 1 109 ? -29.793 0.629 42.940 1.00 91.00 109 GLU A CA 1
ATOM 875 C C . GLU A 1 109 ? -30.702 -0.389 43.634 1.00 91.00 109 GLU A C 1
ATOM 877 O O . GLU A 1 109 ? -31.450 -0.028 44.544 1.00 91.00 109 GLU A O 1
ATOM 882 N N . GLN A 1 110 ? -30.599 -1.663 43.251 1.00 89.88 110 GLN A N 1
ATOM 883 C CA . GLN A 1 110 ? -31.376 -2.741 43.853 1.00 89.88 110 GLN A CA 1
ATOM 884 C C . GLN A 1 110 ? -31.035 -2.932 45.338 1.00 89.88 110 GLN A C 1
ATOM 886 O O . GLN A 1 110 ? -31.942 -3.004 46.166 1.00 89.88 110 GLN A O 1
ATOM 891 N N . GLU A 1 111 ? -29.747 -2.932 45.690 1.00 90.00 111 GLU A N 1
ATOM 892 C CA . GLU A 1 111 ? -29.291 -3.022 47.083 1.00 90.00 111 GLU A CA 1
ATOM 893 C C . GLU A 1 111 ? -29.838 -1.861 47.932 1.00 90.00 111 GLU A C 1
ATOM 895 O O . GLU A 1 111 ? -30.408 -2.080 49.001 1.00 90.00 111 GLU A O 1
ATOM 900 N N . ASN A 1 112 ? -29.774 -0.628 47.418 1.00 89.25 112 ASN A N 1
ATOM 901 C CA . ASN A 1 112 ? -30.330 0.545 48.100 1.00 89.25 112 ASN A CA 1
ATOM 902 C C . ASN A 1 112 ? -31.853 0.449 48.313 1.00 89.25 112 ASN A C 1
ATOM 904 O O . ASN A 1 112 ? -32.371 0.880 49.350 1.00 89.25 112 ASN A O 1
ATOM 908 N N . LEU A 1 113 ? -32.594 -0.094 47.340 1.00 89.50 113 LEU A N 1
ATOM 909 C CA . LEU A 1 113 ? -34.038 -0.311 47.462 1.00 89.50 113 LEU A CA 1
ATOM 910 C C . LEU A 1 113 ? -34.361 -1.355 48.537 1.00 89.50 113 LEU A C 1
ATOM 912 O O . LEU A 1 113 ? -35.265 -1.136 49.351 1.00 89.50 113 LEU A O 1
ATOM 916 N N . ASP A 1 114 ? -33.615 -2.457 48.569 1.00 88.81 114 ASP A N 1
ATOM 917 C CA . ASP A 1 114 ? -33.801 -3.536 49.539 1.00 88.81 114 ASP A CA 1
ATOM 918 C C . ASP A 1 114 ? -33.427 -3.094 50.966 1.00 88.81 114 ASP A C 1
ATOM 920 O O . ASP A 1 114 ? -34.156 -3.394 51.923 1.00 88.81 114 ASP A O 1
ATOM 924 N N . GLU A 1 115 ? -32.370 -2.291 51.126 1.00 87.12 115 GLU A N 1
ATOM 925 C CA . GLU A 1 115 ? -32.031 -1.646 52.399 1.00 87.12 115 GLU A CA 1
ATOM 926 C C . GLU A 1 115 ? -33.148 -0.719 52.889 1.00 87.12 115 GLU A C 1
ATOM 928 O O . GLU A 1 115 ? -33.575 -0.805 54.045 1.00 87.12 115 GLU A O 1
ATOM 933 N N . ASN A 1 116 ? -33.657 0.159 52.018 1.00 86.19 116 ASN A N 1
ATOM 934 C CA . ASN A 1 116 ? -34.737 1.079 52.372 1.00 86.19 116 ASN A CA 1
ATOM 935 C C . ASN A 1 116 ? -36.015 0.334 52.763 1.00 86.19 116 ASN A C 1
ATOM 937 O O . ASN A 1 116 ? -36.680 0.708 53.733 1.00 86.19 116 ASN A O 1
ATOM 941 N N . ARG A 1 117 ? -36.345 -0.748 52.050 1.00 86.62 117 ARG A N 1
ATOM 942 C CA . ARG A 1 117 ? -37.494 -1.598 52.372 1.00 86.62 117 ARG A CA 1
ATOM 943 C C . ARG A 1 117 ? -37.333 -2.270 53.736 1.00 86.62 117 ARG A C 1
ATOM 945 O O . ARG A 1 117 ? -38.282 -2.281 54.517 1.00 86.62 117 ARG A O 1
ATOM 952 N N . SER A 1 118 ? -36.136 -2.766 54.040 1.00 86.12 118 SER A N 1
ATOM 953 C CA . SER A 1 118 ? -35.814 -3.386 55.331 1.00 86.12 118 SER A CA 1
ATOM 954 C C . SER A 1 118 ? -35.917 -2.381 56.484 1.00 86.12 118 SER A C 1
ATOM 956 O O . SER A 1 118 ? -36.519 -2.674 57.516 1.00 86.12 118 SER A O 1
ATOM 958 N N . ARG A 1 119 ? -35.411 -1.153 56.297 1.00 84.38 119 ARG A N 1
ATOM 959 C CA . ARG A 1 119 ? -35.541 -0.067 57.286 1.00 84.38 119 ARG A CA 1
ATOM 960 C C . ARG A 1 119 ? -36.999 0.324 57.529 1.00 84.38 119 ARG A C 1
ATOM 962 O O . ARG A 1 119 ? -37.385 0.517 58.677 1.00 84.38 119 ARG A O 1
ATOM 969 N N . ALA A 1 120 ? -37.812 0.404 56.476 1.00 81.31 120 ALA A N 1
ATOM 970 C CA . ALA A 1 120 ? -39.232 0.728 56.597 1.00 81.31 120 ALA A CA 1
ATOM 971 C C . ALA A 1 120 ? -40.027 -0.354 57.352 1.00 81.31 120 ALA A C 1
ATOM 973 O O . ALA A 1 120 ? -40.951 -0.026 58.089 1.00 81.31 120 ALA A O 1
ATOM 974 N N . GLN A 1 121 ? -39.660 -1.631 57.202 1.00 78.12 121 GLN A N 1
ATOM 975 C CA . GLN A 1 121 ? -40.290 -2.741 57.926 1.00 78.12 121 GLN A CA 1
ATOM 976 C C . GLN A 1 121 ? -39.922 -2.783 59.414 1.00 78.12 121 GLN A C 1
ATOM 978 O O . GLN A 1 121 ? -40.740 -3.211 60.215 1.00 78.12 121 GLN A O 1
ATOM 983 N N . LEU A 1 122 ? -38.717 -2.342 59.788 1.00 73.56 122 LEU A N 1
ATOM 984 C CA . LEU A 1 122 ? -38.270 -2.283 61.187 1.00 73.56 122 LEU A CA 1
ATOM 985 C C . LEU A 1 122 ? -38.854 -1.095 61.969 1.00 73.56 122 LEU A C 1
ATOM 987 O O . LEU A 1 122 ? -38.789 -1.081 63.195 1.00 73.56 122 LEU A O 1
ATOM 991 N N . ALA A 1 123 ? -39.372 -0.082 61.274 1.00 68.00 123 ALA A N 1
ATOM 992 C CA . ALA A 1 123 ? -39.904 1.142 61.872 1.00 68.00 123 ALA A CA 1
ATOM 993 C C . ALA A 1 123 ? -41.419 1.095 62.166 1.00 68.00 123 ALA A C 1
ATOM 995 O O . ALA A 1 123 ? -41.969 2.099 62.620 1.00 68.00 123 ALA A O 1
ATOM 996 N N . ASN A 1 124 ? -42.084 -0.032 61.891 1.00 52.25 124 ASN A N 1
ATOM 997 C CA . ASN A 1 124 ? -43.531 -0.243 62.017 1.00 52.25 124 ASN A CA 1
ATOM 998 C C . ASN A 1 124 ? -43.811 -1.414 62.967 1.00 52.25 124 ASN A C 1
ATOM 1000 O O . ASN A 1 124 ? -44.782 -1.324 63.748 1.00 52.25 124 ASN A O 1
#

Radius of gyration: 32.89 Å; chains: 1; bounding box: 69×17×93 Å

Organism: NCBI:txid129467

Secondary structure (DSSP, 8-state):
-HHHHHHHHHHHT-TT-HHHHHHHHHHHHHTT-HHHHHHHHHHHHHHHHHTT---TTHHHHHHHHHHHHHHHHHHHHHHHHHHHHHHHHHHHHHHHHHHHHHHHHHHHHHHHHHHHHHHHHHT-

Foldseek 3Di:
DVLVVLLVVLVVPDPLDLVSLQSNLVSCVVVVVLVSSLVSLVSSVVSCVVVVHDPDCPSVVSNVVSVVSVVVVVVVVVVVVVVVVVVVVVVVVVVVVVVVVVVVVVVVVVVVVVVVVVVVVVVD